Protein AF-A0A6F8V405-F1 (afdb_monomer_lite)

Sequence (114 aa):
MNPTIQSLRDALLTGFRLFFKTSSLGLNALLAVVCAIVALKLWNHGAAYMTNAGGWPQLSLEYGRRVIAAAGLKDRLVWWSFAWAAYVFSAGFAFLALAGARAVAWKIYAAARG

Foldseek 3Di:
DPVVVVVVVVVVVVVVVVVVLVVLLVVLQVLLVVLLVLLVVLQVLLVVLCVVLVHDQDPDPVSVVCLVPDDCNVVSVVSNVSSVVSNVSSVVSNVSSVVSVVVNVVSVVVVVVD

Radius of gyration: 25.39 Å; chains: 1; bounding box: 45×23×84 Å

Structure (mmCIF, N/CA/C/O backbone):
data_AF-A0A6F8V405-F1
#
_entry.id   AF-A0A6F8V405-F1
#
loop_
_atom_site.group_PDB
_atom_site.id
_atom_site.type_symbol
_atom_site.label_atom_id
_atom_site.label_alt_id
_atom_site.label_comp_id
_atom_site.label_asym_id
_atom_site.label_entity_id
_atom_site.label_seq_id
_atom_site.pdbx_PDB_ins_code
_atom_site.Cartn_x
_atom_site.Cartn_y
_atom_site.Cartn_z
_atom_site.occupancy
_atom_site.B_iso_or_equiv
_atom_site.auth_seq_id
_atom_site.auth_comp_id
_atom_site.auth_asym_id
_atom_site.auth_atom_id
_atom_site.pdbx_PDB_model_num
ATOM 1 N N . MET A 1 1 ? -12.512 -16.732 50.127 1.00 57.91 1 MET A N 1
ATOM 2 C CA . MET A 1 1 ? -11.811 -15.578 49.516 1.00 57.91 1 MET A CA 1
ATOM 3 C C . MET A 1 1 ? -12.603 -14.332 49.890 1.00 57.91 1 MET A C 1
ATOM 5 O O . MET A 1 1 ? -13.822 -14.404 49.838 1.00 57.91 1 MET A O 1
ATOM 9 N N . ASN A 1 2 ? -11.966 -13.264 50.385 1.00 83.69 2 ASN A N 1
ATOM 10 C CA . ASN A 1 2 ? -12.692 -12.080 50.869 1.00 83.69 2 ASN A CA 1
ATOM 11 C C . ASN A 1 2 ? -13.412 -11.396 49.680 1.00 83.69 2 ASN A C 1
ATOM 13 O O . ASN A 1 2 ? -12.732 -11.112 48.689 1.00 83.69 2 ASN A O 1
ATOM 17 N N . PRO A 1 3 ? -14.734 -11.140 49.734 1.00 79.38 3 PRO A N 1
ATOM 18 C CA . PRO A 1 3 ? -15.495 -10.549 48.625 1.00 79.38 3 PRO A CA 1
ATOM 19 C C . PRO A 1 3 ? -14.895 -9.236 48.099 1.00 79.38 3 PRO A C 1
ATOM 21 O O . PRO A 1 3 ? -14.900 -8.998 46.893 1.00 79.38 3 PRO A O 1
ATOM 24 N N . THR A 1 4 ? -14.280 -8.432 48.968 1.00 79.19 4 THR A N 1
ATOM 25 C CA . THR A 1 4 ? -13.599 -7.180 48.596 1.00 79.19 4 THR A CA 1
ATOM 26 C C . THR A 1 4 ? -12.339 -7.411 47.755 1.00 79.19 4 THR A C 1
ATOM 28 O O . THR A 1 4 ? -12.010 -6.615 46.884 1.00 79.19 4 THR A O 1
ATOM 31 N N . ILE A 1 5 ? -11.628 -8.520 47.986 1.00 78.12 5 ILE A N 1
ATOM 32 C CA . ILE A 1 5 ? -10.442 -8.909 47.201 1.00 78.12 5 ILE A CA 1
ATOM 33 C C . ILE A 1 5 ? -10.873 -9.433 45.824 1.00 78.12 5 ILE A C 1
ATOM 35 O O . ILE A 1 5 ? -10.178 -9.237 44.828 1.00 78.12 5 ILE A O 1
ATOM 39 N N . GLN A 1 6 ? -12.035 -10.083 45.760 1.00 81.06 6 GLN A N 1
ATOM 40 C CA . GLN A 1 6 ? -12.600 -10.617 44.525 1.00 81.06 6 GLN A CA 1
ATOM 41 C C . GLN A 1 6 ? -13.081 -9.489 43.597 1.00 81.06 6 GLN A C 1
ATOM 43 O O . GLN A 1 6 ? -12.694 -9.464 42.431 1.00 81.06 6 GLN A O 1
ATOM 48 N N . SER A 1 7 ? -13.788 -8.486 44.131 1.00 80.75 7 SER A N 1
ATOM 49 C CA . SER A 1 7 ? -14.228 -7.319 43.350 1.00 80.75 7 SER A CA 1
ATOM 50 C C . SER A 1 7 ? -13.064 -6.464 42.829 1.00 80.75 7 SER A C 1
ATOM 52 O O . SER A 1 7 ? -13.085 -6.031 41.677 1.00 80.75 7 SER A O 1
ATOM 54 N N . LEU A 1 8 ? -12.009 -6.269 43.631 1.00 84.25 8 LEU A N 1
ATOM 55 C CA . LEU A 1 8 ? -10.784 -5.566 43.219 1.00 84.25 8 LEU A CA 1
ATOM 56 C C . LEU A 1 8 ? -10.066 -6.275 42.066 1.00 84.25 8 LEU A C 1
ATOM 58 O O . LEU A 1 8 ? -9.634 -5.632 41.106 1.00 84.25 8 LEU A O 1
ATOM 62 N N . ARG A 1 9 ? -9.961 -7.607 42.135 1.00 86.62 9 ARG A N 1
ATOM 63 C CA . ARG A 1 9 ? -9.382 -8.427 41.065 1.00 86.62 9 ARG A CA 1
ATOM 64 C C . ARG A 1 9 ? -10.187 -8.303 39.771 1.00 86.62 9 ARG A C 1
ATOM 66 O O . ARG A 1 9 ? -9.591 -8.133 38.708 1.00 86.62 9 ARG A O 1
ATOM 73 N N . ASP A 1 10 ? -11.512 -8.368 39.851 1.00 85.69 10 ASP A N 1
ATOM 74 C CA . ASP A 1 10 ? -12.383 -8.293 38.675 1.00 85.69 10 ASP A CA 1
ATOM 75 C C . ASP A 1 10 ? -12.350 -6.902 38.026 1.00 85.69 10 ASP A C 1
ATOM 77 O O . ASP A 1 10 ? -12.283 -6.791 36.797 1.00 85.69 10 ASP A O 1
ATOM 81 N N . ALA A 1 11 ? -12.290 -5.838 38.833 1.00 81.19 11 ALA A N 1
ATOM 82 C CA . ALA A 1 11 ? -12.113 -4.469 38.353 1.00 81.19 11 ALA A CA 1
ATOM 83 C C . ALA A 1 11 ? -10.765 -4.282 37.632 1.00 81.19 11 ALA A C 1
ATOM 85 O O . ALA A 1 11 ? -10.725 -3.738 36.527 1.00 81.19 11 ALA A O 1
ATOM 86 N N . LEU A 1 12 ? -9.671 -4.799 38.204 1.00 86.00 12 LEU A N 1
ATOM 87 C CA . LEU A 1 12 ? -8.342 -4.767 37.585 1.00 86.00 12 LEU A CA 1
ATOM 88 C C . LEU A 1 12 ? -8.302 -5.541 36.264 1.00 86.00 12 LEU A C 1
ATOM 90 O O . LEU A 1 12 ? -7.822 -5.020 35.259 1.00 86.00 12 LEU A O 1
ATOM 94 N N . LEU A 1 13 ? -8.839 -6.762 36.234 1.00 87.44 13 LEU A N 1
ATOM 95 C CA . LEU A 1 13 ? -8.897 -7.574 35.015 1.00 87.44 13 LEU A CA 1
ATOM 96 C C . LEU A 1 13 ? -9.733 -6.900 33.923 1.00 87.44 13 LEU A C 1
ATOM 98 O O . LEU A 1 13 ? -9.368 -6.947 32.746 1.00 87.44 13 LEU A O 1
ATOM 102 N N . THR A 1 14 ? -10.832 -6.250 34.302 1.00 85.38 14 THR A N 1
ATOM 103 C CA . THR A 1 14 ? -11.682 -5.498 33.374 1.00 85.38 14 THR A CA 1
ATOM 104 C C . THR A 1 14 ? -10.951 -4.273 32.830 1.00 85.38 14 THR A C 1
ATOM 106 O O . THR A 1 14 ? -10.917 -4.088 31.613 1.00 85.38 14 THR A O 1
ATOM 109 N N . GLY A 1 15 ? -10.285 -3.500 33.693 1.00 72.19 15 GLY A N 1
ATOM 110 C CA . GLY A 1 15 ? -9.462 -2.355 33.296 1.00 72.19 15 GLY A CA 1
ATOM 111 C C . GLY A 1 15 ? -8.334 -2.746 32.338 1.00 72.19 15 GLY A C 1
ATOM 112 O O . GLY A 1 15 ? -8.191 -2.141 31.275 1.00 72.19 15 GLY A O 1
ATOM 113 N N . PHE A 1 16 ? -7.598 -3.821 32.641 1.00 82.62 16 PHE A N 1
ATOM 114 C CA . PHE A 1 16 ? -6.558 -4.354 31.756 1.00 82.62 16 PHE A CA 1
ATOM 115 C C . PHE A 1 16 ? -7.117 -4.781 30.395 1.00 82.62 16 PHE A C 1
ATOM 117 O O . PHE A 1 16 ? -6.567 -4.418 29.355 1.00 82.62 16 PHE A O 1
ATOM 124 N N . ARG A 1 17 ? -8.236 -5.517 30.371 1.00 79.69 17 ARG A N 1
ATOM 125 C CA . ARG A 1 17 ? -8.888 -5.929 29.116 1.00 79.69 17 ARG A CA 1
ATOM 126 C C . ARG A 1 17 ? -9.315 -4.728 28.277 1.00 79.69 17 ARG A C 1
ATOM 128 O O . ARG A 1 17 ? -9.158 -4.766 27.056 1.00 79.69 17 ARG A O 1
ATOM 135 N N . LEU A 1 18 ? -9.841 -3.681 28.912 1.00 76.19 18 LEU A N 1
ATOM 136 C CA . LEU A 1 18 ? -10.252 -2.458 28.228 1.00 76.19 18 LEU A 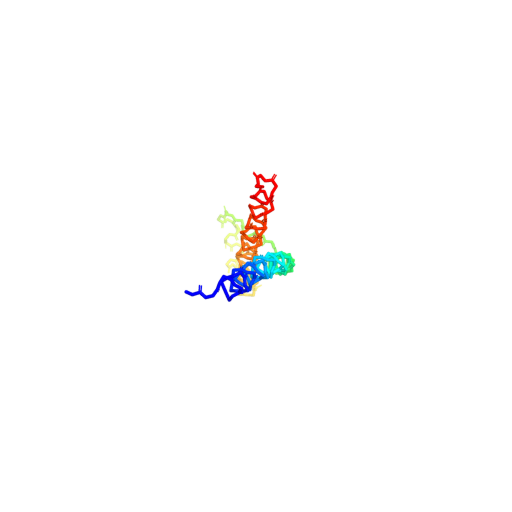CA 1
ATOM 137 C C . LEU A 1 18 ? -9.043 -1.749 27.606 1.00 76.19 18 LEU A C 1
ATOM 139 O O . LEU A 1 18 ? -9.063 -1.446 26.416 1.00 76.19 18 LEU A O 1
ATOM 143 N N . PHE A 1 19 ? -7.970 -1.580 28.384 1.00 74.12 19 PHE A N 1
ATOM 144 C CA . PHE A 1 19 ? -6.728 -0.935 27.958 1.00 74.12 19 PHE A CA 1
ATOM 145 C C . PHE A 1 19 ? -6.061 -1.647 26.773 1.00 74.12 19 PHE A C 1
ATOM 147 O O . PHE A 1 19 ? -5.661 -1.002 25.801 1.00 74.12 19 PHE A O 1
ATOM 154 N N . PHE A 1 20 ? -5.974 -2.981 26.800 1.00 73.56 20 PHE A N 1
ATOM 155 C CA . PHE A 1 20 ? -5.420 -3.746 25.679 1.00 73.56 20 PHE A CA 1
ATOM 156 C C . PHE A 1 20 ? -6.319 -3.692 24.434 1.00 73.56 20 PHE A C 1
ATOM 158 O O . PHE A 1 20 ? -5.822 -3.629 23.304 1.00 73.56 20 PHE A O 1
ATOM 165 N N . LYS A 1 21 ? -7.649 -3.673 24.603 1.00 75.50 21 LYS A N 1
ATOM 166 C CA . LYS A 1 21 ? -8.586 -3.529 23.477 1.00 75.50 21 LYS A CA 1
ATOM 167 C C . LYS A 1 21 ? -8.449 -2.173 22.784 1.00 75.50 21 LYS A C 1
ATOM 169 O O . LYS A 1 21 ? -8.358 -2.149 21.558 1.00 75.50 21 LYS A O 1
ATOM 174 N N . THR A 1 22 ? -8.401 -1.074 23.533 1.00 71.62 22 THR A N 1
ATOM 175 C CA . THR A 1 22 ? -8.262 0.279 22.967 1.00 71.62 22 THR A CA 1
ATOM 176 C C . THR A 1 22 ? -6.873 0.512 22.382 1.00 71.62 22 THR A C 1
ATOM 178 O O . THR A 1 22 ? -6.769 0.958 21.239 1.00 71.62 22 THR A O 1
ATOM 181 N N . SER A 1 23 ? -5.812 0.110 23.086 1.00 74.00 23 SER A N 1
ATOM 182 C CA . SER A 1 23 ? -4.431 0.219 22.590 1.00 74.00 23 SER A CA 1
ATOM 183 C C . SER A 1 23 ? -4.226 -0.548 21.280 1.00 74.00 23 SER A C 1
ATOM 185 O O . SER A 1 23 ? -3.647 -0.028 20.329 1.00 74.00 23 SER A O 1
ATOM 187 N N . SER A 1 24 ? -4.774 -1.764 21.177 1.00 79.88 24 SER A N 1
ATOM 188 C CA . SER A 1 24 ? -4.691 -2.557 19.942 1.00 79.88 24 SER A CA 1
ATOM 189 C C . SER A 1 24 ? -5.553 -2.012 18.798 1.00 79.88 24 SER A C 1
ATOM 191 O O . SER A 1 24 ? -5.325 -2.364 17.643 1.00 79.88 24 SER A O 1
ATOM 193 N N . LEU A 1 25 ? -6.572 -1.197 19.081 1.00 81.19 25 LEU A N 1
ATOM 194 C CA . LEU A 1 25 ? -7.368 -0.528 18.052 1.00 81.19 25 LEU A CA 1
ATOM 195 C C . LEU A 1 25 ? -6.609 0.675 17.486 1.00 81.19 25 LEU A C 1
ATOM 197 O O . LEU A 1 25 ? -6.472 0.780 16.268 1.00 81.19 25 LEU A O 1
ATOM 201 N N . GLY A 1 26 ? -6.051 1.515 18.364 1.00 80.38 26 GLY A N 1
ATOM 202 C CA . GLY A 1 26 ? -5.216 2.652 17.973 1.00 80.38 26 GLY A CA 1
ATOM 203 C C . GLY A 1 26 ? -3.979 2.225 17.179 1.00 80.38 26 GLY A C 1
ATOM 204 O O . GLY A 1 26 ? -3.698 2.800 16.130 1.00 80.38 26 GLY A O 1
ATOM 205 N N . LEU A 1 27 ? -3.296 1.159 17.612 1.00 85.56 27 LEU A N 1
ATOM 206 C CA . LEU A 1 27 ? -2.125 0.627 16.910 1.00 85.56 27 LEU A CA 1
ATOM 207 C C . LEU A 1 27 ? -2.466 0.126 15.498 1.00 85.56 27 LEU A C 1
ATOM 209 O O . LEU A 1 27 ? -1.758 0.451 14.549 1.00 85.56 27 LEU A O 1
ATOM 213 N N . ASN A 1 28 ? -3.567 -0.618 15.339 1.00 85.88 28 ASN A N 1
ATOM 214 C CA . ASN A 1 28 ? -3.996 -1.115 14.027 1.00 85.88 28 ASN A CA 1
ATOM 215 C C . ASN A 1 28 ? -4.402 0.022 13.082 1.00 85.88 28 ASN A C 1
ATOM 217 O O . ASN A 1 28 ? -4.104 -0.041 11.891 1.00 85.88 28 ASN A O 1
ATOM 221 N N . ALA A 1 29 ? -5.068 1.057 13.602 1.00 85.06 29 ALA A N 1
ATOM 222 C CA . ALA A 1 29 ? -5.445 2.229 12.818 1.00 85.06 29 ALA A CA 1
ATOM 223 C C . ALA A 1 29 ? -4.209 3.009 12.350 1.00 85.06 29 ALA A C 1
ATOM 225 O O . ALA A 1 29 ? -4.092 3.332 11.169 1.00 85.06 29 ALA A O 1
ATOM 226 N N . LEU A 1 30 ? -3.255 3.253 13.252 1.00 89.00 30 LEU A N 1
ATOM 227 C CA . LEU A 1 30 ? -2.017 3.953 12.924 1.00 89.00 30 LEU A CA 1
ATOM 228 C C . LEU A 1 30 ? -1.175 3.161 11.918 1.00 89.00 30 LEU A C 1
ATOM 230 O O . LEU A 1 30 ? -0.705 3.729 10.934 1.00 89.00 30 LEU A O 1
ATOM 234 N N . LEU A 1 31 ? -1.052 1.845 12.112 1.00 89.62 31 LEU A N 1
ATOM 235 C CA . LEU A 1 31 ? -0.365 0.968 11.168 1.00 89.62 31 LEU A CA 1
ATOM 236 C C . LEU A 1 31 ? -1.025 1.014 9.785 1.00 89.62 31 LEU A C 1
ATOM 238 O O . LEU A 1 31 ? -0.323 1.146 8.787 1.00 89.62 31 LEU A O 1
ATOM 242 N N . ALA A 1 32 ? -2.360 0.979 9.717 1.00 91.50 32 ALA A N 1
ATOM 243 C CA . ALA A 1 32 ? -3.080 1.060 8.450 1.00 91.50 32 ALA A CA 1
ATOM 244 C C . ALA A 1 32 ? -2.792 2.370 7.699 1.00 91.50 32 ALA A C 1
ATOM 246 O O . ALA A 1 32 ? -2.520 2.346 6.499 1.00 91.50 32 ALA A O 1
ATOM 247 N N . VAL A 1 33 ? -2.796 3.503 8.408 1.00 92.81 33 VAL A N 1
ATOM 248 C CA . VAL A 1 33 ? -2.491 4.820 7.829 1.00 92.81 33 VAL A CA 1
ATOM 249 C C . VAL A 1 33 ? -1.043 4.890 7.345 1.00 92.81 33 VAL A C 1
ATOM 251 O O . VAL A 1 33 ? -0.796 5.317 6.218 1.00 92.81 33 VAL A O 1
ATOM 254 N N . VAL A 1 34 ? -0.082 4.431 8.152 1.00 93.31 34 VAL A N 1
ATOM 255 C CA . VAL A 1 34 ? 1.337 4.409 7.762 1.00 93.31 34 VAL A CA 1
ATOM 256 C C . VAL A 1 34 ? 1.539 3.537 6.523 1.00 93.31 34 VAL A C 1
ATOM 258 O O . VAL A 1 34 ? 2.169 3.982 5.564 1.00 93.31 34 VAL A O 1
ATOM 261 N N . CYS A 1 35 ? 0.959 2.335 6.493 1.00 93.88 35 CYS A N 1
ATOM 262 C CA . CYS A 1 35 ? 1.019 1.457 5.327 1.00 93.88 35 CYS A CA 1
ATOM 263 C C . CYS A 1 35 ? 0.403 2.114 4.082 1.00 93.88 35 CYS A C 1
ATOM 265 O O . CYS A 1 35 ? 0.998 2.036 3.011 1.00 93.88 35 CYS A O 1
ATOM 267 N N . ALA A 1 36 ? -0.725 2.820 4.204 1.00 93.25 36 ALA A N 1
ATOM 268 C CA . ALA A 1 36 ? -1.335 3.534 3.081 1.00 93.25 36 ALA A CA 1
ATOM 269 C C . ALA A 1 36 ? -0.426 4.651 2.534 1.00 93.25 36 ALA A C 1
ATOM 271 O O . ALA A 1 36 ? -0.253 4.773 1.321 1.00 93.25 36 ALA A O 1
ATOM 272 N N . ILE A 1 37 ? 0.213 5.431 3.412 1.00 95.38 37 ILE A N 1
ATOM 273 C CA . ILE A 1 37 ? 1.163 6.483 3.014 1.00 95.38 37 ILE A CA 1
ATOM 274 C C . ILE A 1 37 ? 2.374 5.877 2.295 1.00 95.38 37 ILE A C 1
ATOM 276 O O . ILE A 1 37 ? 2.794 6.381 1.252 1.00 95.38 37 ILE A O 1
ATOM 280 N N . VAL A 1 38 ? 2.936 4.793 2.836 1.00 95.25 38 VAL A N 1
ATOM 281 C CA . VAL A 1 38 ? 4.072 4.090 2.221 1.00 95.25 38 VAL A CA 1
ATOM 282 C C . VAL A 1 38 ? 3.679 3.522 0.857 1.00 95.25 38 VAL A C 1
ATOM 284 O O . VAL A 1 38 ? 4.421 3.709 -0.108 1.00 95.25 38 VAL A O 1
ATOM 287 N N . ALA A 1 39 ? 2.497 2.910 0.745 1.00 95.56 39 ALA A N 1
ATOM 288 C CA . ALA A 1 39 ? 1.972 2.398 -0.517 1.00 95.56 39 ALA A CA 1
ATOM 289 C C . ALA A 1 39 ? 1.876 3.499 -1.582 1.00 95.56 39 ALA A C 1
ATOM 291 O O . ALA A 1 39 ? 2.370 3.316 -2.695 1.00 95.56 39 ALA A O 1
ATOM 292 N N . LEU A 1 40 ? 1.316 4.661 -1.231 1.00 95.56 40 LEU A N 1
ATOM 293 C CA . LEU A 1 40 ? 1.201 5.811 -2.133 1.00 95.56 40 LEU A CA 1
ATOM 294 C C . LEU A 1 40 ? 2.568 6.348 -2.574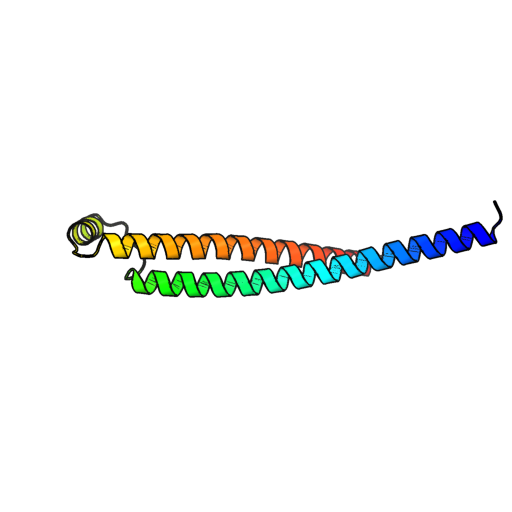 1.00 95.56 40 LEU A C 1
ATOM 296 O O . LEU A 1 40 ? 2.773 6.628 -3.754 1.00 95.56 40 LEU A O 1
ATOM 300 N N . LYS A 1 41 ? 3.532 6.461 -1.652 1.00 95.38 41 LYS A N 1
ATOM 301 C CA . LYS A 1 41 ? 4.895 6.891 -2.002 1.00 95.38 41 LYS A CA 1
ATOM 302 C C . LYS A 1 41 ? 5.562 5.919 -2.970 1.00 95.38 41 LYS A C 1
ATOM 304 O O . LYS A 1 41 ? 6.122 6.352 -3.975 1.00 95.38 41 LYS A O 1
ATOM 309 N N . LEU A 1 42 ? 5.481 4.619 -2.694 1.00 94.38 42 LEU A N 1
ATOM 310 C CA . LEU A 1 42 ? 6.047 3.585 -3.561 1.00 94.38 42 LEU A CA 1
ATOM 311 C C . LEU A 1 42 ? 5.383 3.567 -4.939 1.00 94.38 42 LEU A C 1
ATOM 313 O O . LEU A 1 42 ? 6.079 3.425 -5.938 1.00 94.38 42 LEU A O 1
ATOM 317 N N . TRP A 1 43 ? 4.070 3.788 -5.008 1.00 95.69 43 TRP A N 1
ATOM 318 C CA . TRP A 1 43 ? 3.357 3.924 -6.277 1.00 95.69 43 TRP A CA 1
ATOM 319 C C . TRP A 1 43 ? 3.909 5.080 -7.118 1.00 95.69 43 TRP A C 1
ATOM 321 O O . TRP A 1 43 ? 4.214 4.903 -8.297 1.00 95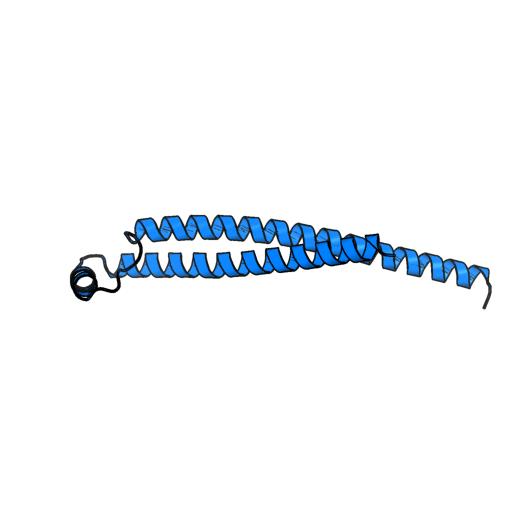.69 43 TRP A O 1
ATOM 331 N N . ASN A 1 44 ? 4.102 6.248 -6.499 1.00 95.25 44 ASN A N 1
ATOM 332 C CA . ASN A 1 44 ? 4.653 7.425 -7.171 1.00 95.25 44 ASN A CA 1
ATOM 333 C C . ASN A 1 44 ? 6.099 7.202 -7.637 1.00 95.25 44 ASN A C 1
ATOM 335 O O . ASN A 1 44 ? 6.454 7.599 -8.746 1.00 95.25 44 ASN A O 1
ATOM 339 N N . HIS A 1 45 ? 6.926 6.527 -6.832 1.00 91.50 45 HIS A N 1
ATOM 340 C CA . HIS A 1 45 ? 8.269 6.122 -7.256 1.00 91.50 45 HIS A CA 1
ATOM 341 C C . HIS A 1 45 ? 8.224 5.138 -8.429 1.00 91.50 45 HIS A C 1
ATOM 343 O O . HIS A 1 45 ? 8.950 5.328 -9.402 1.00 91.50 45 HIS A O 1
ATOM 349 N N . GLY A 1 46 ? 7.330 4.145 -8.385 1.00 91.81 46 GLY A N 1
ATOM 350 C CA . GLY A 1 46 ? 7.100 3.215 -9.489 1.00 91.81 46 GLY A CA 1
ATOM 351 C C . GLY A 1 46 ? 6.732 3.938 -10.783 1.00 91.81 46 GLY A C 1
ATOM 352 O O . GLY A 1 46 ? 7.333 3.675 -11.821 1.00 91.81 46 GLY A O 1
ATOM 353 N N . ALA A 1 47 ? 5.830 4.921 -10.706 1.00 92.06 47 ALA A N 1
ATOM 354 C CA . ALA A 1 47 ? 5.446 5.751 -11.847 1.00 92.06 47 ALA A CA 1
ATOM 355 C C . ALA A 1 47 ? 6.623 6.560 -12.413 1.00 92.06 47 ALA A C 1
ATOM 357 O O . ALA A 1 47 ? 6.806 6.603 -13.629 1.00 92.06 47 ALA A O 1
ATOM 358 N N . ALA A 1 48 ? 7.461 7.147 -11.554 1.00 92.50 48 ALA A N 1
ATOM 359 C CA . ALA A 1 48 ? 8.656 7.868 -11.987 1.00 92.50 48 ALA A CA 1
ATOM 360 C C . ALA A 1 48 ? 9.668 6.945 -12.693 1.00 92.50 48 ALA A C 1
ATOM 362 O O . ALA A 1 48 ? 10.170 7.282 -13.766 1.00 92.50 48 ALA A O 1
ATOM 363 N N . TYR A 1 49 ? 9.925 5.754 -12.142 1.00 91.31 49 TYR A N 1
ATOM 364 C CA . TYR A 1 49 ? 10.789 4.757 -12.780 1.00 91.31 49 TYR A CA 1
ATOM 365 C C . TYR A 1 49 ? 10.224 4.283 -14.121 1.00 91.31 49 TYR A C 1
ATOM 367 O O . TYR A 1 49 ? 10.978 4.094 -15.073 1.00 91.31 49 TYR A O 1
ATOM 375 N N . MET A 1 50 ? 8.900 4.165 -14.230 1.00 92.19 50 MET A N 1
ATOM 376 C CA . MET A 1 50 ? 8.243 3.796 -15.478 1.00 92.19 50 MET A CA 1
ATOM 377 C C . MET A 1 50 ? 8.416 4.852 -16.570 1.00 92.19 50 MET A C 1
ATOM 379 O O . MET A 1 50 ? 8.668 4.512 -17.726 1.00 92.19 50 MET A O 1
ATOM 383 N N . THR A 1 51 ? 8.341 6.132 -16.203 1.00 90.62 51 THR A N 1
ATOM 384 C CA . THR A 1 51 ? 8.629 7.246 -17.113 1.00 90.62 51 THR A CA 1
ATOM 385 C C . THR A 1 51 ? 10.085 7.214 -17.578 1.00 90.62 51 THR A C 1
ATOM 387 O O . THR A 1 51 ? 10.335 7.318 -18.778 1.00 90.62 51 THR A O 1
ATOM 390 N N . ASN A 1 52 ? 11.039 6.966 -16.672 1.00 87.31 52 ASN A N 1
ATOM 391 C CA . ASN A 1 52 ? 12.463 6.832 -17.019 1.00 87.31 52 ASN A CA 1
ATOM 392 C C . ASN A 1 52 ? 12.743 5.638 -17.946 1.00 87.31 52 ASN A C 1
ATOM 394 O O . ASN A 1 52 ? 13.642 5.695 -18.783 1.00 87.31 52 ASN A O 1
ATOM 398 N N . ALA A 1 53 ? 11.959 4.564 -17.832 1.00 84.88 53 ALA A N 1
ATOM 399 C CA . ALA A 1 53 ? 12.054 3.408 -18.718 1.00 84.88 53 ALA A CA 1
ATOM 400 C C . ALA A 1 53 ? 11.449 3.650 -20.119 1.00 84.88 53 ALA A C 1
ATOM 402 O O . ALA A 1 53 ? 11.644 2.833 -21.021 1.00 84.88 53 ALA A O 1
ATOM 403 N N . GLY A 1 54 ? 10.734 4.764 -20.322 1.00 85.75 54 GLY A N 1
ATOM 404 C CA . GLY A 1 54 ? 10.011 5.065 -21.561 1.00 85.75 54 GLY A CA 1
ATOM 405 C C . GLY A 1 54 ? 8.619 4.427 -21.644 1.00 85.75 54 GLY A C 1
ATOM 406 O O . GLY A 1 54 ? 8.102 4.241 -22.744 1.00 85.75 54 GLY A O 1
ATOM 407 N N . GLY A 1 55 ? 8.013 4.088 -20.502 1.00 85.94 55 GLY A N 1
ATOM 408 C CA . GLY A 1 55 ? 6.683 3.481 -20.408 1.00 85.94 55 GLY A CA 1
ATOM 409 C C . GLY A 1 55 ? 6.692 1.951 -20.357 1.00 85.94 55 GLY A C 1
ATOM 410 O O . GLY A 1 55 ? 7.741 1.317 -20.245 1.00 85.94 55 GLY A O 1
ATOM 411 N N . TRP A 1 56 ? 5.497 1.349 -20.396 1.00 83.94 56 TRP A N 1
ATOM 412 C CA . TRP A 1 56 ? 5.331 -0.109 -20.352 1.00 83.94 56 TRP A CA 1
ATOM 413 C C . TRP A 1 56 ? 5.819 -0.790 -21.633 1.00 83.94 56 TRP A C 1
ATOM 415 O O . TRP A 1 56 ? 5.559 -0.284 -22.729 1.00 83.94 56 TRP A O 1
ATOM 425 N N . PRO A 1 57 ? 6.496 -1.948 -21.513 1.00 81.19 57 PRO A N 1
ATOM 426 C CA . PRO A 1 57 ? 6.847 -2.744 -22.672 1.00 81.19 57 PRO A CA 1
ATOM 427 C C . PRO A 1 57 ? 5.584 -3.186 -23.408 1.00 81.19 57 PRO A C 1
ATOM 429 O O . PRO A 1 57 ? 4.631 -3.674 -22.800 1.00 81.19 57 PRO A O 1
ATOM 432 N N . GLN A 1 58 ? 5.584 -3.024 -24.728 1.00 83.00 58 GLN A N 1
ATOM 433 C CA . GLN A 1 58 ? 4.502 -3.510 -25.575 1.00 83.00 58 GLN A CA 1
ATOM 434 C C . GLN A 1 58 ? 4.762 -4.968 -25.961 1.00 83.00 58 GLN A C 1
ATOM 436 O O . GLN A 1 58 ? 5.881 -5.341 -26.318 1.00 83.00 58 GLN A O 1
ATOM 441 N N . LEU A 1 59 ? 3.715 -5.791 -25.938 1.00 78.06 59 LEU A N 1
ATOM 442 C CA . LEU A 1 59 ? 3.755 -7.181 -26.397 1.00 78.06 59 LEU A CA 1
ATOM 443 C C . LEU A 1 59 ? 3.681 -7.237 -27.933 1.00 78.06 59 LEU A C 1
ATOM 445 O O . LEU A 1 59 ? 2.705 -7.716 -28.502 1.00 78.06 59 LEU A O 1
ATOM 449 N N . SER A 1 60 ? 4.698 -6.712 -28.619 1.00 85.25 60 SER A N 1
ATOM 450 C CA . SER A 1 60 ? 4.825 -6.830 -30.075 1.00 85.25 60 SER A CA 1
ATOM 451 C C . SER A 1 60 ? 6.241 -7.229 -30.486 1.00 85.25 60 SER A C 1
ATOM 453 O O . SER A 1 60 ? 7.234 -6.805 -29.889 1.00 85.25 60 SER A O 1
ATOM 455 N N . LEU A 1 61 ? 6.342 -8.056 -31.533 1.00 80.38 61 LEU A N 1
ATOM 456 C CA . LEU A 1 61 ? 7.628 -8.493 -32.093 1.00 80.38 61 LEU A CA 1
ATOM 457 C C . LEU A 1 61 ? 8.467 -7.305 -32.574 1.00 80.38 61 LEU A C 1
ATOM 459 O O . LEU A 1 61 ? 9.685 -7.287 -32.408 1.00 80.38 61 LEU A O 1
ATOM 463 N N . GLU A 1 62 ? 7.812 -6.293 -33.138 1.00 82.50 62 GLU A N 1
ATOM 464 C CA . GLU A 1 62 ? 8.470 -5.087 -33.627 1.00 82.50 62 GLU A CA 1
ATOM 465 C C . GLU A 1 62 ? 9.033 -4.236 -32.483 1.00 82.50 62 GLU A C 1
ATOM 467 O O . GLU A 1 62 ? 10.167 -3.763 -32.568 1.00 82.50 62 GLU A O 1
ATOM 472 N N . TYR A 1 63 ? 8.293 -4.115 -31.376 1.00 79.12 63 TYR A N 1
ATOM 473 C CA . TYR A 1 63 ? 8.786 -3.474 -30.161 1.00 79.12 63 TYR A CA 1
ATOM 474 C C . TYR A 1 63 ? 9.981 -4.235 -29.581 1.00 79.12 63 TYR A C 1
ATOM 476 O O . TYR A 1 63 ? 11.019 -3.629 -29.330 1.00 79.12 63 TYR A O 1
ATOM 484 N N . GLY A 1 64 ? 9.886 -5.564 -29.463 1.00 75.44 64 GLY A N 1
ATOM 485 C CA . GLY A 1 64 ? 10.995 -6.406 -29.008 1.00 75.44 64 GLY A CA 1
ATOM 486 C C . GLY A 1 64 ? 12.259 -6.213 -29.850 1.00 75.44 64 GLY A C 1
ATOM 487 O O . GLY A 1 64 ? 13.343 -6.011 -29.306 1.00 75.44 64 GLY A O 1
ATOM 488 N N . ARG A 1 65 ? 12.124 -6.166 -31.181 1.00 80.25 65 ARG A N 1
ATOM 489 C CA . ARG A 1 65 ? 13.251 -5.950 -32.101 1.00 80.25 65 ARG A CA 1
ATOM 490 C C . ARG A 1 65 ? 13.883 -4.565 -31.935 1.00 80.25 65 ARG A C 1
ATOM 492 O O . ARG A 1 65 ? 15.106 -4.458 -31.897 1.00 80.25 65 ARG A O 1
ATOM 499 N N . ARG A 1 66 ? 13.064 -3.518 -31.780 1.00 77.62 66 ARG A N 1
ATOM 500 C CA . ARG A 1 66 ? 13.523 -2.138 -31.527 1.00 77.62 66 ARG A CA 1
ATOM 501 C C . ARG A 1 66 ? 14.214 -1.997 -30.171 1.00 77.62 66 ARG A C 1
ATOM 503 O O . ARG A 1 66 ? 15.185 -1.262 -30.060 1.00 77.62 66 ARG A O 1
ATOM 510 N N . VAL A 1 67 ? 13.722 -2.697 -29.154 1.00 75.88 67 VAL A N 1
ATOM 511 C CA . VAL A 1 67 ? 14.254 -2.665 -27.786 1.00 75.88 67 VAL A CA 1
ATOM 512 C C . VAL A 1 67 ? 15.589 -3.405 -27.689 1.00 75.88 67 VAL A C 1
ATOM 514 O O . VAL A 1 67 ? 16.522 -2.870 -27.100 1.00 75.88 67 VAL A O 1
ATOM 517 N N . ILE A 1 68 ? 15.719 -4.576 -28.324 1.00 76.56 68 ILE A N 1
ATOM 518 C CA . ILE A 1 68 ? 16.978 -5.343 -28.375 1.00 76.56 68 ILE A CA 1
ATOM 519 C C . ILE A 1 68 ? 18.065 -4.586 -29.150 1.00 76.56 68 ILE A C 1
ATOM 521 O O . ILE A 1 68 ? 19.231 -4.613 -28.767 1.00 76.56 68 ILE A O 1
ATOM 525 N N . ALA A 1 69 ? 17.682 -3.888 -30.220 1.00 75.50 69 ALA A N 1
ATOM 526 C CA . ALA A 1 69 ? 18.602 -3.105 -31.041 1.00 75.50 69 ALA A CA 1
ATOM 527 C C . ALA A 1 69 ? 18.938 -1.714 -30.459 1.00 75.50 69 ALA A C 1
ATOM 529 O O . ALA A 1 69 ? 19.792 -1.020 -31.009 1.00 75.50 69 ALA A O 1
ATOM 530 N N . ALA A 1 70 ? 18.280 -1.276 -29.378 1.00 74.25 70 ALA A N 1
ATOM 531 C CA . ALA A 1 70 ? 18.477 0.058 -28.815 1.00 74.25 70 ALA A CA 1
ATOM 532 C C . ALA A 1 70 ? 19.721 0.137 -27.913 1.00 74.25 70 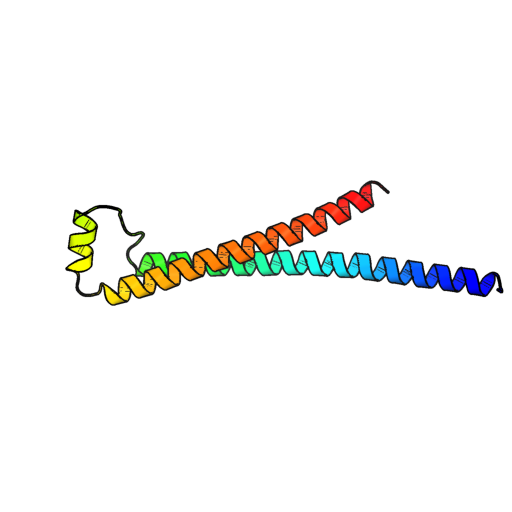ALA A C 1
ATOM 534 O O . ALA A 1 70 ? 19.855 -0.601 -26.932 1.00 74.25 70 ALA A O 1
ATOM 535 N N . ALA A 1 71 ? 20.586 1.121 -28.175 1.00 64.88 71 ALA A N 1
ATOM 536 C CA . ALA A 1 71 ? 21.618 1.537 -27.229 1.00 64.88 71 ALA A CA 1
ATOM 537 C C . ALA A 1 71 ? 20.937 2.099 -25.962 1.00 64.88 71 ALA A C 1
ATOM 539 O O . ALA A 1 71 ? 20.238 3.107 -26.030 1.00 64.88 71 ALA A O 1
ATOM 540 N N . GLY A 1 72 ? 21.074 1.407 -24.825 1.00 79.00 72 GLY A N 1
ATOM 541 C CA . GLY A 1 72 ? 20.409 1.759 -23.556 1.00 79.00 72 GLY A CA 1
ATOM 542 C C . GLY A 1 72 ? 19.388 0.735 -23.039 1.00 79.00 72 GLY A C 1
ATOM 543 O O . GLY A 1 72 ? 18.710 0.991 -22.044 1.00 79.00 72 GLY A O 1
ATOM 544 N N . LEU A 1 73 ? 19.283 -0.446 -23.666 1.00 81.69 73 LEU A N 1
ATOM 545 C CA . LEU A 1 73 ? 18.429 -1.546 -23.192 1.00 81.69 73 LEU A CA 1
ATOM 546 C C . LEU A 1 73 ? 18.668 -1.905 -21.718 1.00 81.69 73 LEU A C 1
ATOM 548 O O . LEU A 1 73 ? 17.719 -2.118 -20.965 1.00 81.69 73 LEU A O 1
ATOM 552 N N . LYS A 1 74 ? 19.940 -1.969 -21.309 1.00 83.06 74 LYS A N 1
ATOM 553 C CA . LYS A 1 74 ? 20.329 -2.320 -19.940 1.00 83.06 74 LYS A CA 1
ATOM 554 C C . LYS A 1 74 ? 19.734 -1.342 -18.926 1.00 83.06 74 LYS A C 1
ATOM 556 O O . LYS A 1 74 ? 19.140 -1.782 -17.948 1.00 83.06 74 LYS A O 1
ATOM 561 N N . ASP A 1 75 ? 19.824 -0.042 -19.191 1.00 86.00 75 ASP A N 1
ATOM 562 C CA . ASP A 1 75 ? 19.296 0.984 -18.289 1.00 86.00 75 ASP A CA 1
ATOM 563 C C . ASP A 1 75 ? 17.767 0.934 -18.231 1.00 86.00 75 ASP A C 1
ATOM 565 O O . ASP A 1 75 ? 17.186 0.999 -17.150 1.00 86.00 75 ASP A O 1
ATOM 569 N N . ARG A 1 76 ? 17.096 0.709 -19.369 1.00 85.56 76 ARG A N 1
ATOM 570 C CA . ARG A 1 76 ? 15.635 0.511 -19.399 1.00 85.56 76 ARG A CA 1
ATOM 571 C C . ARG A 1 76 ? 15.188 -0.701 -18.588 1.00 85.56 76 ARG A C 1
ATOM 573 O O . ARG A 1 76 ? 14.222 -0.597 -17.840 1.00 85.56 76 ARG A O 1
ATOM 580 N N . LEU A 1 77 ? 15.895 -1.827 -18.696 1.00 86.38 77 LEU A N 1
ATOM 581 C CA . LEU A 1 77 ? 15.613 -3.030 -17.906 1.00 86.38 77 LEU A CA 1
ATOM 582 C C . LEU A 1 77 ? 15.788 -2.784 -16.405 1.00 86.38 77 LEU A C 1
ATOM 584 O O . LEU A 1 77 ? 14.988 -3.273 -15.605 1.00 86.38 77 LEU A O 1
ATOM 588 N N . VAL A 1 78 ? 16.803 -2.008 -16.021 1.00 89.75 78 VAL A N 1
ATOM 589 C CA . VAL A 1 78 ? 17.025 -1.604 -14.628 1.00 89.75 78 VAL A CA 1
ATOM 590 C C . VAL A 1 78 ? 15.856 -0.751 -14.131 1.00 89.75 78 VAL A C 1
ATOM 592 O O . VAL A 1 78 ? 15.276 -1.061 -13.090 1.00 89.75 78 VAL A O 1
ATOM 595 N N . TRP A 1 79 ? 15.440 0.262 -14.896 1.00 91.69 79 TRP A N 1
ATOM 596 C CA . TRP A 1 79 ? 14.291 1.100 -14.543 1.00 91.69 79 TRP A CA 1
ATOM 597 C C . TRP A 1 79 ? 12.980 0.313 -14.471 1.00 91.69 79 TRP A C 1
ATOM 599 O O . TRP A 1 79 ? 12.227 0.492 -13.516 1.00 91.69 79 TRP A O 1
ATOM 609 N N . TRP A 1 80 ? 12.727 -0.608 -15.406 1.00 91.75 80 TRP A N 1
ATOM 610 C CA . TRP A 1 80 ? 11.570 -1.505 -15.331 1.00 91.75 80 TRP A CA 1
ATOM 611 C C . TRP A 1 80 ? 11.602 -2.390 -14.094 1.00 91.75 80 TRP A C 1
ATOM 613 O O . TRP A 1 80 ? 10.575 -2.538 -13.439 1.00 91.75 80 TRP A O 1
ATOM 623 N N . SER A 1 81 ? 12.763 -2.936 -13.735 1.00 90.94 81 SER A N 1
ATOM 624 C CA . SER A 1 81 ? 12.905 -3.766 -12.535 1.00 90.94 81 SER A CA 1
ATOM 625 C C . SER A 1 81 ? 12.593 -2.970 -11.264 1.00 90.94 81 SER A C 1
ATOM 627 O O . SER A 1 81 ? 11.847 -3.445 -10.407 1.00 90.94 81 SER A O 1
ATOM 629 N N . PHE A 1 82 ? 13.092 -1.732 -11.160 1.00 92.06 82 PHE A N 1
ATOM 630 C CA . PHE A 1 82 ? 12.770 -0.843 -10.042 1.00 92.06 82 PHE A CA 1
ATOM 631 C C . PHE A 1 82 ? 11.296 -0.434 -10.015 1.00 92.06 82 PHE A C 1
ATOM 633 O O . PHE A 1 82 ? 10.686 -0.445 -8.946 1.00 92.06 82 PHE A O 1
ATOM 640 N N . ALA A 1 83 ? 10.708 -0.113 -11.172 1.00 92.81 83 ALA A N 1
ATOM 641 C CA . ALA A 1 83 ? 9.288 0.205 -11.282 1.00 92.81 83 ALA A CA 1
ATOM 642 C C . ALA A 1 83 ? 8.429 -0.969 -10.799 1.00 92.81 83 ALA A C 1
ATOM 644 O O . ALA A 1 83 ? 7.544 -0.793 -9.962 1.00 92.81 83 ALA A O 1
ATOM 645 N N . TRP A 1 84 ? 8.742 -2.180 -11.263 1.00 93.81 84 TRP A N 1
ATOM 646 C CA . TRP A 1 84 ? 8.016 -3.392 -10.903 1.00 93.81 84 TRP A CA 1
ATOM 647 C C . TRP A 1 84 ? 8.115 -3.689 -9.406 1.00 93.81 84 TRP A C 1
ATOM 649 O O . TRP A 1 84 ? 7.094 -3.896 -8.752 1.00 93.81 84 TRP A O 1
ATOM 659 N N . ALA A 1 85 ? 9.323 -3.624 -8.838 1.00 92.88 85 ALA A N 1
ATOM 660 C CA . ALA A 1 85 ? 9.529 -3.790 -7.403 1.00 92.88 85 ALA A CA 1
ATOM 661 C C . ALA A 1 85 ? 8.719 -2.763 -6.594 1.00 92.88 85 ALA A C 1
ATOM 663 O O . ALA A 1 85 ? 8.009 -3.135 -5.660 1.00 92.88 85 ALA A O 1
ATOM 664 N N . ALA A 1 86 ? 8.764 -1.485 -6.981 1.00 92.69 86 ALA A N 1
ATOM 665 C CA . ALA A 1 86 ? 8.018 -0.425 -6.311 1.00 92.69 86 ALA A CA 1
ATOM 666 C C . ALA A 1 86 ? 6.499 -0.671 -6.348 1.00 92.69 86 ALA A C 1
ATOM 668 O O . ALA A 1 86 ? 5.837 -0.522 -5.321 1.00 92.69 86 ALA A O 1
ATOM 669 N N . TYR A 1 87 ? 5.950 -1.115 -7.484 1.00 94.06 87 TYR A N 1
ATOM 670 C CA . TYR A 1 87 ? 4.531 -1.458 -7.596 1.00 94.06 87 TYR A CA 1
ATOM 671 C C . TYR A 1 87 ? 4.139 -2.675 -6.753 1.00 94.06 87 TYR A C 1
ATOM 673 O O . TYR A 1 87 ? 3.110 -2.636 -6.079 1.00 94.06 87 TYR A O 1
ATOM 681 N N . VAL A 1 88 ? 4.960 -3.729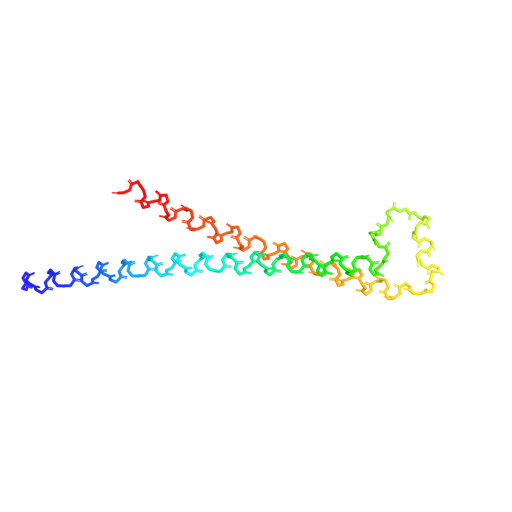 -6.724 1.00 95.88 88 VAL A N 1
ATOM 682 C CA . VAL A 1 88 ? 4.699 -4.915 -5.889 1.00 95.88 88 VAL A CA 1
ATOM 683 C C . VAL A 1 88 ? 4.707 -4.561 -4.410 1.00 95.88 88 VAL A C 1
ATOM 685 O O . VAL A 1 88 ? 3.775 -4.915 -3.686 1.00 95.88 88 VAL A O 1
ATOM 688 N N . PHE A 1 89 ? 5.726 -3.832 -3.949 1.00 93.12 89 PHE A N 1
ATOM 689 C CA . PHE A 1 89 ? 5.782 -3.403 -2.555 1.00 93.12 89 PHE A CA 1
ATOM 690 C C . PHE A 1 89 ? 4.632 -2.450 -2.223 1.00 93.12 89 PHE A C 1
ATOM 692 O O . PHE A 1 89 ? 4.004 -2.607 -1.177 1.00 93.12 89 PHE A O 1
ATOM 699 N N . SER A 1 90 ? 4.295 -1.520 -3.124 1.00 95.38 90 SER A N 1
ATOM 700 C CA . SER A 1 90 ? 3.133 -0.636 -2.977 1.00 95.38 90 SER A CA 1
ATOM 701 C C . SER A 1 90 ? 1.842 -1.432 -2.762 1.00 95.38 90 SER A C 1
ATOM 703 O O . SER A 1 90 ? 1.133 -1.192 -1.784 1.00 95.38 90 SER A O 1
ATOM 705 N N . ALA A 1 91 ? 1.582 -2.437 -3.603 1.00 94.44 91 ALA A N 1
ATOM 706 C CA . ALA A 1 91 ? 0.424 -3.315 -3.461 1.00 94.44 91 ALA A CA 1
ATOM 707 C C . ALA A 1 91 ? 0.440 -4.075 -2.124 1.00 94.44 91 ALA A C 1
ATOM 709 O O . ALA A 1 91 ? -0.576 -4.117 -1.431 1.00 94.44 91 ALA A O 1
ATOM 710 N N . GLY A 1 92 ? 1.593 -4.612 -1.712 1.00 94.19 92 GLY A N 1
ATOM 711 C CA . GLY A 1 92 ? 1.751 -5.282 -0.417 1.00 94.19 92 GLY A CA 1
ATOM 712 C C . GLY A 1 92 ? 1.373 -4.384 0.766 1.00 94.19 92 GLY A C 1
ATOM 713 O O . GLY A 1 92 ? 0.589 -4.783 1.630 1.00 94.19 92 GLY A O 1
ATOM 714 N N . PHE A 1 93 ? 1.852 -3.139 0.776 1.00 93.50 93 PHE A N 1
ATOM 715 C CA . PHE A 1 93 ? 1.485 -2.164 1.804 1.00 93.50 93 PHE A CA 1
ATOM 716 C C . PHE A 1 93 ? 0.012 -1.742 1.728 1.00 93.50 93 PHE A C 1
ATOM 718 O O . PHE A 1 93 ? -0.618 -1.567 2.771 1.00 93.50 93 PHE A O 1
ATOM 725 N N . ALA A 1 94 ? -0.574 -1.639 0.533 1.00 94.12 94 ALA A N 1
ATOM 726 C CA . ALA A 1 94 ? -2.004 -1.371 0.380 1.00 94.12 94 ALA A CA 1
ATOM 727 C C . ALA A 1 94 ? -2.864 -2.501 0.978 1.00 94.12 94 ALA A C 1
ATOM 729 O O . ALA A 1 94 ? -3.843 -2.230 1.676 1.00 94.12 94 ALA A O 1
ATOM 730 N N . PHE A 1 95 ? -2.473 -3.766 0.790 1.00 93.69 95 PHE A N 1
ATOM 731 C CA . PHE A 1 95 ? -3.156 -4.903 1.417 1.00 93.69 95 PHE A CA 1
ATOM 732 C C . PHE A 1 95 ? -3.031 -4.896 2.942 1.00 93.69 95 PHE A C 1
ATOM 734 O O . PHE A 1 95 ? -4.021 -5.142 3.632 1.00 93.69 95 PHE A O 1
ATOM 741 N N . LEU A 1 96 ? -1.854 -4.565 3.482 1.00 91.69 96 LEU A N 1
ATOM 742 C CA . LEU A 1 96 ? -1.671 -4.401 4.929 1.00 91.69 96 LEU A CA 1
ATOM 743 C C . LEU A 1 96 ? -2.546 -3.270 5.485 1.00 91.69 96 LEU A C 1
ATOM 745 O O . LEU A 1 96 ? -3.176 -3.440 6.531 1.00 91.69 96 LEU A O 1
ATOM 749 N N . ALA A 1 97 ? -2.650 -2.152 4.763 1.00 92.75 97 ALA A N 1
ATOM 750 C CA . ALA A 1 97 ? -3.527 -1.046 5.131 1.00 92.75 97 ALA A CA 1
ATOM 751 C C . ALA A 1 97 ? -5.004 -1.469 5.165 1.00 92.75 97 ALA A C 1
ATOM 753 O O . ALA A 1 97 ? -5.702 -1.209 6.145 1.00 92.75 97 ALA A O 1
ATOM 754 N N . LEU A 1 98 ? -5.467 -2.188 4.138 1.00 92.69 98 LEU A N 1
ATOM 755 C CA . LEU A 1 98 ? -6.827 -2.730 4.071 1.00 92.69 98 LEU A CA 1
ATOM 756 C C . LEU A 1 98 ? -7.106 -3.736 5.195 1.00 92.69 98 LEU A C 1
ATOM 758 O O . LEU A 1 98 ? -8.173 -3.694 5.810 1.00 92.69 98 LEU A O 1
ATOM 762 N N . ALA A 1 99 ? -6.152 -4.618 5.498 1.00 88.94 99 ALA A N 1
ATOM 763 C CA . ALA A 1 99 ? -6.272 -5.577 6.592 1.00 88.94 99 ALA A CA 1
ATOM 764 C C . ALA A 1 99 ? -6.375 -4.872 7.955 1.00 88.94 99 ALA A C 1
ATOM 766 O O . ALA A 1 99 ? -7.251 -5.205 8.758 1.00 88.94 99 ALA A O 1
ATOM 767 N N . GLY A 1 100 ? -5.538 -3.856 8.195 1.00 88.19 100 GLY A N 1
ATOM 768 C CA . GLY A 1 100 ? -5.588 -3.033 9.403 1.00 88.19 100 GLY A CA 1
ATOM 769 C C . GLY A 1 100 ? -6.910 -2.271 9.537 1.00 88.19 100 GLY A C 1
ATOM 770 O O . GLY A 1 100 ? -7.562 -2.351 10.580 1.00 88.19 100 GLY A O 1
ATOM 771 N N . ALA A 1 101 ? -7.367 -1.616 8.465 1.00 88.94 101 ALA A N 1
ATOM 772 C CA . ALA A 1 101 ? -8.645 -0.904 8.432 1.00 88.94 101 ALA A CA 1
ATOM 773 C C . ALA A 1 101 ? -9.834 -1.843 8.690 1.00 88.94 101 ALA A C 1
ATOM 775 O O . ALA A 1 101 ? -10.711 -1.536 9.499 1.00 88.94 101 ALA A O 1
ATOM 776 N N . ARG A 1 102 ? -9.832 -3.034 8.077 1.00 89.69 102 ARG A N 1
ATOM 777 C CA . ARG A 1 102 ? -10.837 -4.074 8.327 1.00 89.69 102 ARG A CA 1
ATOM 778 C C . ARG A 1 102 ? -10.845 -4.495 9.796 1.00 89.69 102 ARG A C 1
ATOM 780 O O . ARG A 1 102 ? -11.917 -4.582 10.389 1.00 89.69 102 ARG A O 1
ATOM 787 N N . ALA A 1 103 ? -9.682 -4.741 10.398 1.00 86.50 103 ALA A N 1
ATOM 788 C CA . ALA A 1 103 ? -9.593 -5.129 11.805 1.00 86.50 103 ALA A CA 1
ATOM 789 C C . ALA A 1 103 ? -10.161 -4.049 12.743 1.00 86.50 103 ALA A C 1
ATOM 791 O O . ALA A 1 103 ? -10.834 -4.374 13.722 1.00 86.50 103 ALA A O 1
ATOM 792 N N . VAL A 1 104 ? -9.927 -2.771 12.436 1.00 87.25 104 VAL A N 1
ATOM 793 C CA . VAL A 1 104 ? -10.506 -1.638 13.174 1.00 87.25 104 VAL A CA 1
ATOM 794 C C . VAL A 1 104 ? -12.026 -1.595 13.000 1.00 87.25 104 VAL A C 1
ATOM 796 O O . VAL A 1 104 ? -12.746 -1.551 13.997 1.00 87.25 104 VAL A O 1
ATOM 799 N N . ALA A 1 105 ? -12.523 -1.692 11.763 1.00 86.56 105 ALA A N 1
ATOM 800 C CA . ALA A 1 105 ? -13.954 -1.665 11.462 1.00 86.56 105 ALA A CA 1
ATOM 801 C C . ALA A 1 105 ? -14.730 -2.775 12.194 1.00 86.56 105 ALA A C 1
ATOM 803 O O . ALA A 1 105 ? -15.764 -2.505 12.803 1.00 86.56 105 ALA A O 1
ATOM 804 N N . TRP A 1 106 ? -14.200 -4.004 12.218 1.00 86.88 106 TRP A N 1
ATOM 805 C CA . TRP A 1 106 ? -14.809 -5.119 12.955 1.00 86.88 106 TRP A CA 1
ATOM 806 C C . TRP A 1 106 ? -14.860 -4.880 14.464 1.00 86.88 106 TRP A C 1
ATOM 808 O O . TRP A 1 106 ? -15.857 -5.224 15.098 1.00 86.88 106 TRP A O 1
ATOM 818 N N . LYS A 1 107 ? -13.817 -4.279 15.050 1.00 83.19 107 LYS A N 1
ATOM 819 C CA . LYS A 1 107 ? -13.805 -3.952 16.483 1.00 83.19 107 LYS A CA 1
ATOM 820 C C . LYS A 1 107 ? -14.835 -2.876 16.832 1.00 83.19 107 LYS A C 1
ATOM 822 O O . LYS A 1 107 ? -15.517 -3.021 17.841 1.00 83.19 107 LYS A O 1
ATOM 827 N N . ILE A 1 108 ? -14.971 -1.840 16.002 1.00 82.44 108 ILE A N 1
ATOM 828 C CA . ILE A 1 108 ? -15.986 -0.787 16.181 1.00 82.44 108 ILE A CA 1
ATOM 829 C C . ILE A 1 108 ? -17.389 -1.385 16.062 1.00 8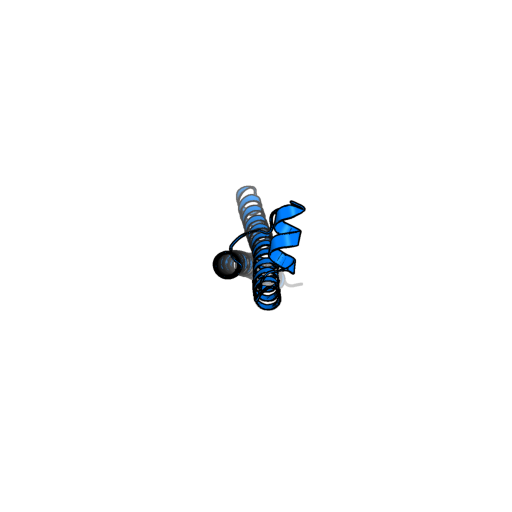2.44 108 ILE A C 1
ATOM 831 O O . ILE A 1 108 ? -18.234 -1.168 16.923 1.00 82.44 108 ILE A O 1
ATOM 835 N N . TYR A 1 109 ? -17.622 -2.194 15.031 1.00 84.81 109 TYR A N 1
ATOM 836 C CA . TYR A 1 109 ? -18.904 -2.856 14.820 1.00 84.81 109 TYR A CA 1
ATOM 837 C C . TYR A 1 109 ? -19.293 -3.794 15.970 1.00 84.81 109 TYR A C 1
ATOM 839 O O . TYR A 1 109 ? -20.438 -3.783 16.413 1.00 84.81 109 TYR A O 1
ATOM 847 N N . ALA A 1 110 ? -18.345 -4.583 16.483 1.00 81.56 110 ALA A N 1
ATOM 848 C CA . ALA A 1 110 ? -18.575 -5.434 17.647 1.00 81.56 110 ALA A CA 1
ATOM 849 C C . ALA A 1 110 ? -18.888 -4.615 18.911 1.00 81.56 110 ALA A C 1
ATOM 851 O O . ALA A 1 110 ? -19.720 -5.035 19.706 1.00 81.56 110 ALA A O 1
ATOM 852 N N . ALA A 1 111 ? -18.258 -3.448 19.082 1.00 78.25 111 ALA A N 1
ATOM 853 C CA . ALA A 1 111 ? -18.547 -2.540 20.190 1.00 78.25 111 ALA A CA 1
ATOM 854 C C . ALA A 1 111 ? -19.921 -1.857 20.072 1.00 78.25 111 ALA A C 1
ATOM 856 O O . ALA A 1 111 ? -20.510 -1.535 21.090 1.00 78.25 111 ALA A O 1
ATOM 857 N N . ALA A 1 112 ? -20.442 -1.652 18.858 1.00 77.81 112 ALA A N 1
ATOM 858 C CA . ALA A 1 112 ? -21.754 -1.037 18.630 1.00 77.81 112 ALA A CA 1
ATOM 859 C C . ALA A 1 112 ? -22.944 -2.004 18.808 1.00 77.81 112 ALA A C 1
ATOM 861 O O . ALA A 1 112 ? -24.092 -1.567 18.804 1.00 77.81 112 ALA A O 1
ATOM 862 N N . ARG A 1 113 ? -22.685 -3.316 18.898 1.00 75.44 113 ARG A N 1
ATOM 863 C CA . ARG A 1 113 ? -23.706 -4.371 19.039 1.00 75.44 113 ARG A CA 1
ATOM 864 C C . ARG A 1 113 ? -23.768 -5.020 20.424 1.00 75.44 113 ARG A C 1
ATOM 866 O O . ARG A 1 113 ? -24.651 -5.850 20.633 1.00 75.44 113 ARG A O 1
ATOM 873 N N . GLY A 1 114 ? -22.817 -4.718 21.304 1.00 52.12 114 GLY A N 1
ATOM 874 C CA . GLY A 1 114 ? -22.809 -5.156 22.705 1.00 52.12 114 GLY A CA 1
ATOM 875 C C . GLY A 1 114 ? -23.250 -4.030 23.619 1.00 52.12 114 GLY A C 1
ATOM 876 O O . GLY A 1 114 ? -23.761 -4.364 24.706 1.00 52.12 114 GLY A O 1
#

Secondary structure (DSSP, 8-state):
--HHHHHHHHHHHHHHHHHHHHHHHHHHHHHHHHHHHHHHHHHHHHHHHHHHTTSSPPS-HHHHHHHHTSTTHHHHHHHHHHHHHHHHHHHHHHHHHHHHHHHHHHHHHHHH--

pLDDT: mean 85.38, std 7.99, range [52.12, 95.88]